Protein AF-A0A5P2FYP4-F1 (afdb_monomer)

Mean predicted aligned error: 8.72 Å

Secondary structure (DSSP, 8-state):
-PPPHHHHHHHH-HHHHHHHHHHHHHH-TT-HHHHHHHHHHIIIIITTT--BGGGTBSSSBSSS-GGGSTTTT--TTTT---------

pLDDT: mean 84.24, std 13.97, range [45.12, 96.69]

Foldseek 3Di:
DDQDPQQVCQAVWLVVLLVVLVVVCVVCVVDCVSVVVNVCSCVVAVVVQQIHVVSCHHPAGPPDGLVVDPCSPPDPPPPPDPDDPDDD

Nearest PDB structures (foldseek):
  8oqv-assembly1_B  TM=7.080E-01  e=8.063E-01  Mycobacterium tuberculosis H37Rv
  8opx-assembly1_B  TM=6.700E-01  e=2.029E+00  Mycobacterium tuberculosis H37Rv
  1avo-assembly1_B  TM=9.326E-01  e=8.656E+00  Homo sapiens

Radius of gyration: 19.54 Å; Cα contacts (8 Å, |Δi|>4): 80; chains: 1; bounding box: 65×23×39 Å

Structure (mmCIF, N/CA/C/O backbone):
data_AF-A0A5P2FYP4-F1
#
_entry.id   AF-A0A5P2FYP4-F1
#
loop_
_atom_site.group_PDB
_atom_site.id
_atom_site.type_symbol
_atom_site.label_atom_id
_atom_site.label_alt_id
_atom_site.label_comp_id
_atom_site.label_asym_id
_atom_site.label_entity_id
_atom_site.label_seq_id
_atom_site.pdbx_PDB_ins_code
_atom_site.Cartn_x
_atom_site.Cartn_y
_atom_site.Cartn_z
_atom_site.occupancy
_atom_site.B_iso_or_equiv
_atom_site.auth_seq_id
_atom_site.auth_comp_id
_atom_site.auth_asym_id
_atom_site.auth_atom_id
_atom_site.pdbx_PDB_model_num
ATOM 1 N N . MET A 1 1 ? -17.432 -7.001 10.849 1.00 56.59 1 MET A N 1
ATOM 2 C CA . MET A 1 1 ? -17.635 -6.299 9.561 1.00 56.59 1 MET A CA 1
ATOM 3 C C . MET A 1 1 ? -16.643 -6.852 8.551 1.00 56.59 1 MET A C 1
ATOM 5 O O . MET A 1 1 ? -15.517 -7.122 8.964 1.00 56.59 1 MET A O 1
ATOM 9 N N . PRO A 1 2 ? -17.034 -7.059 7.283 1.00 78.56 2 PRO A N 1
ATOM 10 C CA . PRO A 1 2 ? -16.098 -7.474 6.242 1.00 78.56 2 PRO A CA 1
ATOM 11 C C . PRO A 1 2 ? -15.015 -6.403 6.038 1.00 78.56 2 PRO A C 1
ATOM 13 O O .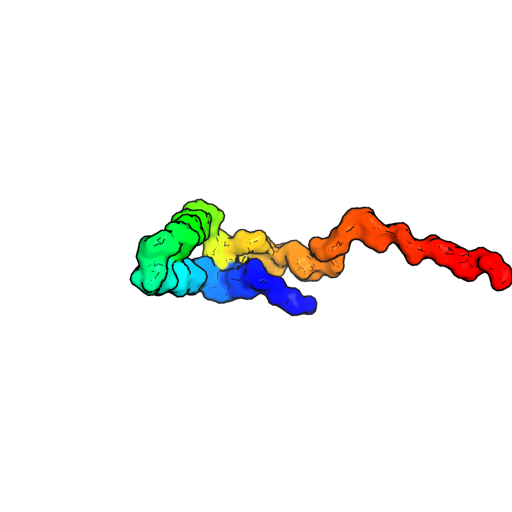 PRO A 1 2 ? -15.287 -5.207 6.139 1.00 78.56 2 PRO A O 1
ATOM 16 N N . ILE A 1 3 ? -13.779 -6.834 5.788 1.00 84.31 3 ILE A N 1
ATOM 17 C CA . ILE A 1 3 ? -12.644 -5.946 5.509 1.00 84.31 3 ILE A CA 1
ATOM 18 C C . ILE A 1 3 ? -12.703 -5.563 4.024 1.00 84.31 3 ILE A C 1
ATOM 20 O O . ILE A 1 3 ? -12.753 -6.440 3.168 1.00 84.31 3 ILE A O 1
ATOM 24 N N . GLY A 1 4 ? -12.710 -4.263 3.715 1.00 87.19 4 GLY A N 1
ATOM 25 C CA . GLY A 1 4 ? -12.694 -3.774 2.329 1.00 87.19 4 GLY A CA 1
ATOM 26 C C . GLY A 1 4 ? -11.331 -3.941 1.648 1.00 87.19 4 GLY A C 1
ATOM 27 O O . GLY A 1 4 ? -10.327 -4.199 2.312 1.00 87.19 4 GLY A O 1
ATOM 28 N N . SER A 1 5 ? -11.268 -3.727 0.330 1.00 88.25 5 SER A N 1
ATOM 29 C CA . SER A 1 5 ? -10.076 -4.001 -0.492 1.00 88.25 5 SER A CA 1
ATOM 30 C C . SER A 1 5 ? -8.788 -3.363 0.044 1.00 88.25 5 SER A C 1
ATOM 32 O O . SER A 1 5 ? -7.768 -4.037 0.141 1.00 88.25 5 SER A O 1
ATOM 34 N N . PHE A 1 6 ? -8.831 -2.101 0.483 1.00 90.25 6 PHE A N 1
ATOM 35 C CA . PHE A 1 6 ? -7.663 -1.432 1.07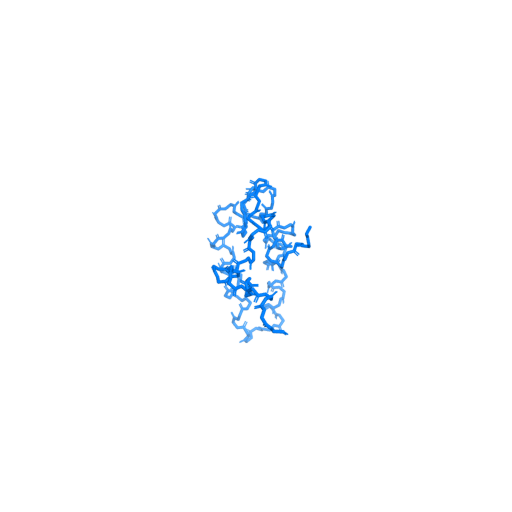7 1.00 90.25 6 PHE A CA 1
ATOM 36 C C . PHE A 1 6 ? -7.211 -2.065 2.399 1.00 90.25 6 PHE A C 1
ATOM 38 O O . PHE A 1 6 ? -6.017 -2.181 2.655 1.00 90.25 6 PHE A O 1
ATOM 45 N N . GLY A 1 7 ? -8.150 -2.532 3.224 1.00 89.88 7 GLY A N 1
ATOM 46 C CA . GLY A 1 7 ? -7.817 -3.263 4.446 1.00 89.88 7 GLY A CA 1
ATOM 47 C C . GLY A 1 7 ? -7.227 -4.646 4.150 1.00 89.88 7 GLY A C 1
ATOM 48 O O . GLY A 1 7 ? -6.314 -5.077 4.845 1.00 89.88 7 GLY A O 1
ATOM 49 N N . ILE A 1 8 ? -7.686 -5.322 3.091 1.00 89.19 8 ILE A N 1
ATOM 50 C CA . ILE A 1 8 ? -7.108 -6.599 2.638 1.00 89.19 8 ILE A CA 1
ATOM 51 C C . ILE A 1 8 ? -5.672 -6.395 2.140 1.00 89.19 8 ILE A C 1
ATOM 53 O O . ILE A 1 8 ? -4.804 -7.224 2.424 1.00 89.19 8 ILE A O 1
ATOM 57 N N . ILE A 1 9 ? -5.395 -5.279 1.457 1.00 89.69 9 ILE A N 1
ATOM 58 C CA . ILE A 1 9 ? -4.031 -4.910 1.060 1.00 89.69 9 ILE A CA 1
ATOM 59 C C . ILE A 1 9 ? -3.151 -4.695 2.296 1.00 89.69 9 ILE A C 1
ATOM 61 O O . ILE A 1 9 ? -2.061 -5.256 2.356 1.00 89.69 9 ILE A O 1
ATOM 65 N N . ASP A 1 10 ? -3.630 -3.975 3.313 1.00 88.94 10 ASP A N 1
ATOM 66 C CA . ASP A 1 10 ? -2.879 -3.781 4.561 1.00 88.94 10 ASP A CA 1
ATOM 67 C C . ASP A 1 10 ? -2.585 -5.097 5.292 1.00 88.94 10 ASP A C 1
ATOM 69 O O 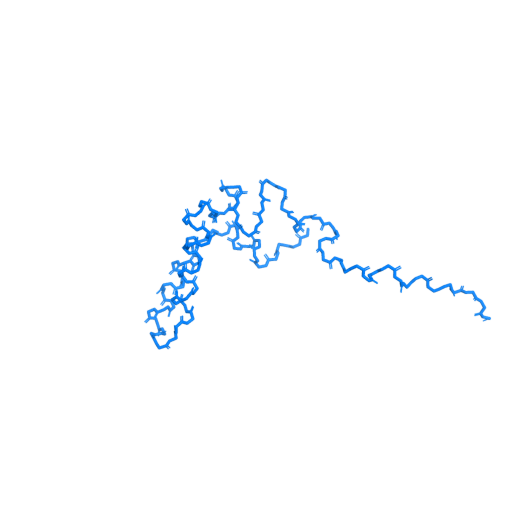. ASP A 1 10 ? -1.553 -5.208 5.948 1.00 88.94 10 ASP A O 1
ATOM 73 N N . VAL A 1 11 ? -3.472 -6.092 5.205 1.00 86.50 11 VAL A N 1
ATOM 74 C CA . VAL A 1 11 ? -3.252 -7.430 5.783 1.00 86.50 11 VAL A CA 1
ATOM 75 C C . VAL A 1 11 ? -2.233 -8.225 4.965 1.00 86.50 11 VAL A C 1
ATOM 77 O O . VAL A 1 11 ? -1.325 -8.828 5.535 1.00 86.50 11 VAL A O 1
ATOM 80 N N . SER A 1 12 ? -2.358 -8.201 3.637 1.00 85.06 12 SER A N 1
ATOM 81 C CA . SER A 1 12 ? -1.500 -8.959 2.710 1.00 85.06 12 SER A CA 1
ATOM 82 C C . SER A 1 12 ? -0.089 -8.367 2.583 1.00 85.06 12 SER A C 1
ATOM 84 O O . SER A 1 12 ? 0.880 -9.085 2.330 1.00 85.06 12 SER A O 1
ATOM 86 N N . GLY A 1 13 ? 0.028 -7.054 2.785 1.00 86.81 13 GLY A N 1
ATOM 87 C CA . GLY A 1 13 ? 1.252 -6.267 2.752 1.00 86.81 13 GLY A CA 1
ATOM 88 C C . GLY A 1 13 ? 1.619 -5.694 1.383 1.00 86.81 13 GLY A C 1
ATOM 89 O O . GLY A 1 13 ? 1.453 -6.328 0.340 1.00 86.81 13 GLY A O 1
ATOM 90 N N . MET A 1 14 ? 2.185 -4.482 1.409 1.00 88.56 14 MET A N 1
ATOM 91 C CA . MET A 1 14 ? 2.521 -3.697 0.212 1.00 88.56 14 MET A CA 1
ATOM 92 C C . MET A 1 14 ? 3.527 -4.398 -0.710 1.00 88.56 14 MET A C 1
ATOM 94 O O . MET A 1 14 ? 3.383 -4.350 -1.930 1.00 88.56 14 MET A O 1
ATOM 98 N N . ASN A 1 15 ? 4.500 -5.122 -0.147 1.00 88.00 15 ASN A N 1
ATOM 99 C CA . ASN A 1 15 ? 5.509 -5.842 -0.934 1.00 88.00 15 ASN A CA 1
ATOM 100 C C . ASN A 1 15 ? 4.893 -6.921 -1.836 1.00 88.00 15 ASN A C 1
ATOM 102 O O . ASN A 1 15 ? 5.347 -7.114 -2.962 1.00 88.00 15 ASN A O 1
ATOM 106 N N . THR A 1 16 ? 3.840 -7.598 -1.374 1.00 90.88 16 THR A N 1
ATOM 107 C CA . THR A 1 16 ? 3.131 -8.622 -2.154 1.00 90.88 16 THR A CA 1
ATOM 108 C C . THR A 1 16 ? 2.466 -8.006 -3.387 1.00 90.88 16 THR A C 1
ATOM 110 O O . THR A 1 16 ? 2.599 -8.526 -4.498 1.00 90.88 16 THR A O 1
ATOM 113 N N . ILE A 1 17 ? 1.809 -6.854 -3.209 1.00 91.12 17 ILE A N 1
ATOM 114 C CA . ILE A 1 17 ? 1.168 -6.108 -4.301 1.00 91.12 17 ILE A CA 1
ATOM 115 C C . ILE A 1 17 ? 2.209 -5.586 -5.292 1.00 91.12 17 ILE A C 1
ATOM 117 O O . ILE A 1 17 ? 2.041 -5.760 -6.500 1.00 91.12 17 ILE A O 1
ATOM 121 N N . ILE A 1 18 ? 3.310 -5.006 -4.803 1.00 92.88 18 ILE A N 1
ATOM 122 C CA . ILE A 1 18 ? 4.397 -4.503 -5.653 1.00 92.88 18 ILE A CA 1
ATOM 123 C C . ILE A 1 18 ? 5.011 -5.640 -6.476 1.00 92.88 18 ILE A C 1
ATOM 125 O O . ILE A 1 18 ? 5.217 -5.484 -7.677 1.00 92.88 18 ILE A O 1
ATOM 129 N N . ASN A 1 19 ? 5.275 -6.799 -5.869 1.00 94.00 19 ASN A N 1
ATOM 130 C CA . ASN A 1 19 ? 5.869 -7.933 -6.578 1.00 94.00 19 ASN A CA 1
ATOM 131 C C . ASN A 1 19 ? 4.940 -8.482 -7.665 1.00 94.00 19 ASN A C 1
ATOM 133 O O . ASN A 1 19 ? 5.394 -8.741 -8.777 1.00 94.00 19 ASN A O 1
ATOM 137 N N . THR A 1 20 ? 3.642 -8.588 -7.381 1.00 93.69 20 THR A N 1
ATOM 138 C CA . THR A 1 20 ? 2.644 -8.990 -8.385 1.00 93.69 20 THR A CA 1
ATOM 139 C C . THR A 1 20 ? 2.556 -7.963 -9.516 1.00 93.69 20 THR A C 1
ATOM 141 O O . THR A 1 20 ? 2.587 -8.329 -10.688 1.00 93.69 20 THR A O 1
ATOM 144 N N . SER A 1 21 ? 2.559 -6.671 -9.179 1.00 94.00 21 SER A N 1
ATOM 145 C CA . SER A 1 21 ? 2.543 -5.588 -10.169 1.00 94.00 21 SER A CA 1
ATOM 146 C C . SER A 1 21 ? 3.796 -5.603 -11.051 1.00 94.00 21 SER A C 1
ATOM 148 O O . SER A 1 21 ? 3.701 -5.348 -12.245 1.00 94.00 21 SER A O 1
ATOM 150 N N . LYS A 1 22 ? 4.970 -5.972 -10.513 1.00 95.94 22 LYS A N 1
ATOM 151 C CA . LYS A 1 22 ? 6.201 -6.150 -11.310 1.00 95.94 22 LYS A CA 1
ATOM 152 C C . LYS A 1 22 ? 6.069 -7.281 -12.329 1.00 95.94 22 LYS A C 1
ATOM 154 O O . LYS A 1 22 ? 6.618 -7.171 -13.422 1.00 95.94 22 LYS A O 1
ATOM 159 N N . LEU A 1 23 ? 5.370 -8.366 -11.988 1.00 96.50 23 LEU A N 1
ATOM 160 C CA . LEU A 1 23 ? 5.088 -9.445 -12.940 1.00 96.50 23 LEU A CA 1
ATOM 161 C C . LEU A 1 23 ? 4.147 -8.958 -14.048 1.00 96.50 23 LEU A C 1
ATOM 163 O O . LEU A 1 23 ? 4.402 -9.220 -15.219 1.00 96.50 23 LEU A O 1
ATOM 167 N N . GLN A 1 24 ? 3.118 -8.186 -13.691 1.00 95.75 24 GLN A N 1
ATOM 168 C CA . GLN A 1 24 ? 2.178 -7.613 -14.655 1.00 95.75 24 GLN A CA 1
ATOM 169 C C . GLN A 1 24 ? 2.844 -6.585 -15.579 1.00 95.75 24 GLN A C 1
ATOM 171 O O . GLN A 1 24 ? 2.648 -6.654 -16.785 1.00 95.75 24 GLN A O 1
ATOM 176 N N . ALA A 1 25 ? 3.709 -5.712 -15.057 1.00 96.00 25 ALA A N 1
ATOM 177 C CA . ALA A 1 25 ? 4.478 -4.764 -15.868 1.00 96.00 25 ALA A CA 1
ATOM 178 C C . ALA A 1 25 ? 5.370 -5.469 -16.905 1.00 96.00 25 ALA A C 1
ATOM 180 O O . ALA A 1 25 ? 5.536 -4.984 -18.018 1.00 96.00 25 ALA A O 1
ATOM 181 N N . LYS A 1 26 ? 5.926 -6.642 -16.564 1.00 95.38 26 LYS A N 1
ATOM 182 C CA . LYS A 1 26 ? 6.692 -7.464 -17.516 1.00 95.38 26 LYS A CA 1
ATOM 183 C C . LYS A 1 26 ? 5.806 -8.120 -18.572 1.00 95.38 26 LYS A C 1
ATOM 185 O O . LYS A 1 26 ? 6.248 -8.293 -19.701 1.00 95.38 26 LYS A O 1
ATOM 190 N N . GLN A 1 27 ? 4.596 -8.527 -18.193 1.00 96.69 27 GLN A N 1
ATOM 191 C CA . GLN A 1 27 ? 3.646 -9.175 -19.097 1.00 96.69 27 GLN A CA 1
ATOM 192 C C . GLN A 1 27 ? 2.996 -8.178 -20.067 1.00 96.69 27 GLN A C 1
ATOM 194 O O . GLN A 1 27 ? 2.707 -8.539 -21.204 1.00 96.69 27 GLN A O 1
ATOM 199 N N . TYR A 1 28 ? 2.797 -6.936 -19.625 1.00 95.00 28 TYR A N 1
ATOM 200 C CA . TYR A 1 28 ? 2.154 -5.861 -20.377 1.00 95.00 28 TYR A CA 1
ATOM 201 C C . TYR A 1 28 ? 3.086 -4.638 -20.449 1.00 95.00 28 TYR A C 1
ATOM 203 O O . TYR A 1 28 ? 2.818 -3.627 -19.801 1.00 95.00 28 TYR A O 1
ATOM 211 N N . PRO A 1 29 ? 4.198 -4.715 -21.205 1.00 91.81 29 PRO A N 1
ATOM 212 C CA . PRO A 1 29 ? 5.228 -3.672 -21.215 1.00 91.81 29 PRO A CA 1
ATOM 213 C C . PRO A 1 29 ? 4.741 -2.325 -21.769 1.00 91.81 29 PRO A C 1
ATOM 215 O O . PRO A 1 29 ? 5.262 -1.283 -21.377 1.00 91.81 29 PRO A O 1
ATOM 218 N N . ASP A 1 30 ? 3.724 -2.334 -22.633 1.00 95.69 30 ASP A N 1
ATOM 219 C CA . ASP A 1 30 ? 3.121 -1.115 -23.188 1.00 95.69 30 ASP A CA 1
ATOM 220 C C . ASP A 1 30 ? 2.119 -0.454 -22.220 1.00 95.69 30 ASP A C 1
ATOM 222 O O . ASP A 1 30 ? 1.703 0.690 -22.424 1.00 95.69 30 ASP A O 1
ATOM 226 N N . ASP A 1 31 ? 1.742 -1.143 -21.136 1.00 94.00 31 ASP A N 1
ATOM 227 C CA . ASP A 1 31 ? 0.858 -0.603 -20.110 1.00 94.00 31 ASP A CA 1
ATOM 228 C C . ASP A 1 31 ? 1.652 0.069 -18.979 1.00 94.00 31 ASP A C 1
ATOM 230 O O . ASP A 1 31 ? 2.126 -0.550 -18.021 1.00 94.00 31 ASP A O 1
ATOM 234 N N . SER A 1 32 ? 1.735 1.400 -19.052 1.00 94.62 32 SER A N 1
ATOM 235 C CA . SER A 1 32 ? 2.387 2.218 -18.020 1.00 94.62 32 SER A CA 1
ATOM 236 C C . SER A 1 32 ? 1.707 2.169 -16.642 1.00 94.62 32 SER A C 1
ATOM 238 O O . SER A 1 32 ? 2.280 2.672 -15.670 1.00 94.62 32 SER A O 1
ATOM 240 N N . PHE A 1 33 ? 0.492 1.617 -16.531 1.00 96.31 33 PHE A N 1
ATOM 241 C CA . PHE A 1 33 ? -0.265 1.569 -15.283 1.00 96.31 33 PHE A CA 1
ATOM 242 C C . PHE A 1 33 ? 0.498 0.841 -14.177 1.00 96.31 33 PHE A C 1
ATOM 244 O O . PHE A 1 33 ? 0.641 1.379 -13.077 1.00 96.31 33 PHE A O 1
ATOM 251 N N . PHE A 1 34 ? 1.028 -0.351 -14.463 1.00 95.62 34 PHE A N 1
ATOM 252 C CA . PHE A 1 34 ? 1.687 -1.168 -13.444 1.00 95.62 34 PHE A CA 1
ATOM 253 C C . PHE A 1 34 ? 2.964 -0.513 -12.924 1.00 95.62 34 PHE A C 1
ATOM 255 O O . PHE A 1 34 ? 3.195 -0.515 -11.715 1.00 95.62 34 PHE A O 1
ATOM 262 N N . GLN A 1 35 ? 3.750 0.118 -13.801 1.00 95.94 35 GLN A N 1
ATOM 263 C CA . GLN A 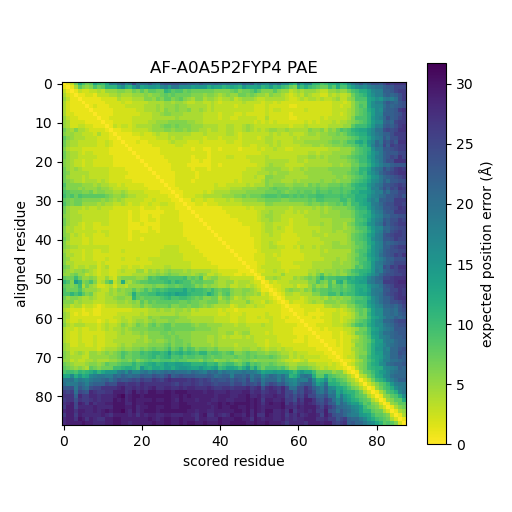1 35 ? 4.944 0.849 -13.378 1.00 95.94 35 GLN A CA 1
ATOM 264 C C . GLN A 1 35 ? 4.580 2.047 -12.491 1.00 95.94 35 GLN A C 1
ATOM 266 O O . GLN A 1 35 ? 5.116 2.184 -11.394 1.00 95.94 35 GLN A O 1
ATOM 271 N N . LYS A 1 36 ? 3.583 2.848 -12.891 1.00 96.31 36 LYS A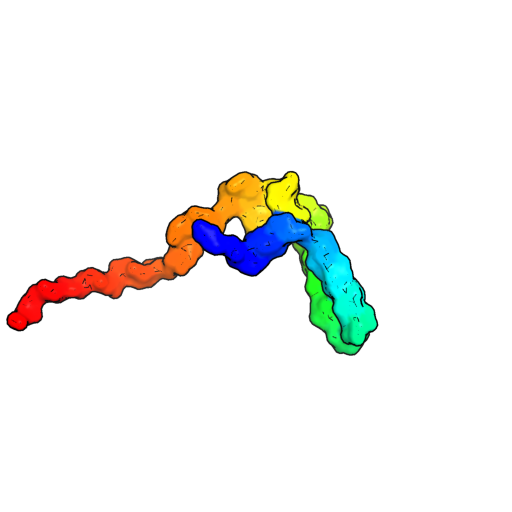 N 1
ATOM 272 C CA . LYS A 1 36 ? 3.084 3.973 -12.079 1.00 96.31 36 LYS A CA 1
ATOM 273 C C . LYS A 1 36 ? 2.547 3.519 -10.720 1.00 96.31 36 LYS A C 1
ATOM 275 O O . LYS A 1 36 ? 2.732 4.214 -9.720 1.00 96.31 36 LYS A O 1
ATOM 280 N N . LEU A 1 37 ? 1.874 2.368 -10.671 1.00 94.38 37 LEU A N 1
ATOM 281 C CA . LEU A 1 37 ? 1.380 1.782 -9.428 1.00 94.38 37 LEU A CA 1
ATOM 282 C C . LEU A 1 37 ? 2.538 1.385 -8.505 1.00 94.38 37 LEU A C 1
ATOM 284 O O . LEU A 1 37 ? 2.507 1.727 -7.325 1.00 94.38 37 LEU A O 1
ATOM 288 N N . ILE A 1 38 ? 3.557 0.706 -9.039 1.00 95.25 38 ILE A N 1
ATOM 289 C CA . ILE A 1 38 ? 4.761 0.320 -8.291 1.00 95.25 38 ILE A CA 1
ATOM 290 C C . ILE A 1 38 ? 5.433 1.558 -7.700 1.00 95.25 38 ILE A C 1
ATOM 292 O O . ILE A 1 38 ? 5.659 1.598 -6.492 1.00 95.25 38 ILE A O 1
ATOM 296 N N . ASP A 1 39 ? 5.689 2.577 -8.523 1.00 96.12 39 ASP A N 1
ATOM 297 C CA . ASP A 1 39 ? 6.391 3.792 -8.102 1.00 96.12 39 ASP A CA 1
ATOM 298 C C . ASP A 1 39 ? 5.622 4.519 -6.992 1.00 96.12 39 ASP A C 1
ATOM 300 O O . ASP A 1 39 ? 6.194 4.940 -5.982 1.00 96.12 39 ASP A O 1
ATOM 304 N N . ARG A 1 40 ? 4.295 4.614 -7.129 1.00 94.62 40 ARG A N 1
ATOM 305 C CA . ARG A 1 40 ? 3.445 5.253 -6.122 1.00 94.62 40 ARG A CA 1
ATOM 306 C C . ARG A 1 40 ? 3.399 4.469 -4.815 1.00 94.62 40 ARG A C 1
ATOM 308 O O . ARG A 1 40 ? 3.461 5.071 -3.748 1.00 94.62 40 ARG A O 1
ATOM 315 N N . LEU A 1 41 ? 3.285 3.142 -4.869 1.00 92.75 41 LEU A N 1
ATOM 316 C CA . LEU A 1 41 ? 3.272 2.315 -3.660 1.00 92.75 41 LEU A CA 1
ATOM 317 C C . LEU A 1 41 ? 4.635 2.318 -2.957 1.00 92.75 41 LEU A C 1
ATOM 319 O O . LEU A 1 41 ? 4.687 2.346 -1.727 1.00 92.75 41 LEU A O 1
ATOM 323 N N . GLN A 1 42 ? 5.730 2.342 -3.715 1.00 93.44 42 GLN A N 1
ATOM 324 C CA . GLN A 1 42 ? 7.074 2.447 -3.159 1.00 93.44 42 GLN A CA 1
ATOM 325 C C . GLN A 1 42 ? 7.236 3.768 -2.390 1.00 93.44 42 GLN A C 1
ATOM 327 O O . GLN A 1 42 ? 7.478 3.756 -1.184 1.00 93.44 42 GLN A O 1
ATOM 332 N N . THR A 1 43 ? 6.985 4.892 -3.063 1.00 94.56 43 THR A N 1
ATOM 333 C CA . THR A 1 43 ? 7.217 6.242 -2.523 1.00 94.56 43 THR A CA 1
ATOM 334 C C . THR A 1 43 ? 6.253 6.638 -1.403 1.00 94.56 43 THR A C 1
ATOM 336 O O . THR A 1 43 ? 6.649 7.259 -0.415 1.00 94.56 43 THR A O 1
ATOM 339 N N . GLU A 1 44 ? 4.969 6.289 -1.517 1.00 91.56 44 GLU A N 1
ATOM 340 C CA . GLU A 1 44 ? 3.955 6.725 -0.549 1.00 91.56 44 GLU A CA 1
ATOM 341 C C . GLU A 1 44 ? 3.803 5.793 0.653 1.00 91.56 44 GLU A C 1
ATOM 343 O O . GLU A 1 44 ? 3.304 6.223 1.703 1.00 91.56 44 GLU A O 1
ATOM 348 N N . PHE A 1 45 ? 4.234 4.535 0.525 1.00 91.25 45 PHE A N 1
ATOM 349 C CA . PHE A 1 45 ? 4.038 3.527 1.560 1.00 91.25 45 PHE A CA 1
ATOM 350 C C . PHE A 1 45 ? 5.341 2.886 2.017 1.00 91.25 45 PHE A C 1
ATOM 352 O O . PHE A 1 45 ? 5.680 3.017 3.193 1.00 91.25 45 PHE A O 1
ATOM 359 N N . VAL A 1 46 ? 6.079 2.221 1.128 1.00 90.38 46 VAL A N 1
ATOM 360 C CA . VAL A 1 46 ? 7.266 1.439 1.520 1.00 90.38 46 VAL A CA 1
ATOM 361 C C . VAL A 1 46 ? 8.364 2.333 2.087 1.00 90.38 46 VAL A C 1
ATOM 363 O O . VAL A 1 46 ? 8.806 2.102 3.212 1.00 90.38 46 VAL A O 1
ATOM 366 N N . ASP A 1 47 ? 8.722 3.400 1.376 1.00 91.88 47 ASP A N 1
ATOM 367 C CA . ASP A 1 47 ? 9.783 4.333 1.778 1.00 91.88 47 ASP A CA 1
ATOM 368 C C . ASP A 1 47 ? 9.434 5.081 3.076 1.00 91.88 47 ASP A C 1
ATOM 370 O O . ASP A 1 47 ? 10.309 5.527 3.814 1.00 91.88 47 ASP A O 1
ATOM 374 N N . LYS A 1 48 ? 8.137 5.174 3.395 1.00 91.69 48 LYS A N 1
ATOM 375 C CA . LYS A 1 48 ? 7.609 5.794 4.619 1.00 91.69 48 LYS A CA 1
ATOM 376 C C . LYS A 1 48 ? 7.349 4.782 5.744 1.00 91.69 48 LYS A C 1
ATOM 378 O O . LYS A 1 48 ? 6.756 5.149 6.757 1.00 91.69 48 LYS A O 1
ATOM 383 N N . GLY A 1 49 ? 7.724 3.511 5.571 1.00 86.44 49 GLY A N 1
ATOM 384 C CA . GLY A 1 49 ? 7.526 2.447 6.563 1.00 86.44 49 GLY A CA 1
ATOM 385 C C . GLY A 1 49 ? 6.070 1.991 6.754 1.00 86.44 49 GLY A C 1
ATOM 386 O O . GLY A 1 49 ? 5.762 1.299 7.724 1.00 86.44 49 GLY A O 1
ATOM 387 N N . LYS A 1 50 ? 5.155 2.345 5.845 1.00 87.25 50 LYS A N 1
ATOM 388 C CA . LYS A 1 50 ? 3.721 2.003 5.896 1.00 87.25 50 LYS A CA 1
ATOM 389 C C . LYS A 1 50 ? 3.429 0.698 5.148 1.00 87.25 50 LYS A C 1
ATOM 391 O O . LYS A 1 50 ? 2.772 0.685 4.111 1.00 87.25 50 LYS A O 1
ATOM 396 N N . LEU A 1 51 ? 3.974 -0.406 5.644 1.00 81.38 51 LEU A N 1
ATOM 397 C CA . LEU A 1 51 ? 4.029 -1.671 4.910 1.00 81.38 51 LEU A CA 1
ATOM 398 C C . LEU A 1 51 ? 2.774 -2.537 5.045 1.00 81.38 51 LEU A C 1
ATOM 400 O O . LEU A 1 51 ? 2.414 -3.219 4.083 1.00 81.38 51 LEU A O 1
ATOM 404 N N . ARG A 1 52 ? 2.180 -2.595 6.243 1.00 84.19 52 ARG A N 1
ATOM 405 C CA . ARG A 1 52 ? 1.053 -3.477 6.588 1.00 84.19 52 ARG A CA 1
ATOM 406 C C . ARG A 1 52 ? 0.540 -3.234 8.007 1.00 84.19 52 ARG A C 1
ATOM 408 O O . ARG A 1 52 ? 1.085 -2.437 8.767 1.00 84.19 52 ARG A O 1
ATOM 415 N N . THR A 1 53 ? -0.449 -4.021 8.418 1.00 74.50 53 THR A N 1
ATOM 416 C CA . THR A 1 53 ? -0.923 -4.082 9.811 1.00 74.50 53 THR A CA 1
ATOM 417 C C . THR A 1 53 ? 0.208 -4.263 10.832 1.00 74.50 53 THR A C 1
ATOM 419 O O . THR A 1 53 ? 0.189 -3.614 11.875 1.00 74.50 53 THR A O 1
ATOM 422 N N . SER A 1 54 ? 1.229 -5.079 10.529 1.00 76.81 54 SER A N 1
ATOM 423 C CA . SER A 1 54 ? 2.357 -5.330 11.442 1.00 76.81 54 SER A CA 1
ATOM 424 C C . SER A 1 54 ? 3.328 -4.155 11.589 1.00 76.81 54 SER A C 1
ATOM 426 O O . SER A 1 54 ? 4.110 -4.157 12.531 1.00 76.81 54 SER A O 1
ATOM 428 N N . SER A 1 55 ? 3.331 -3.189 10.664 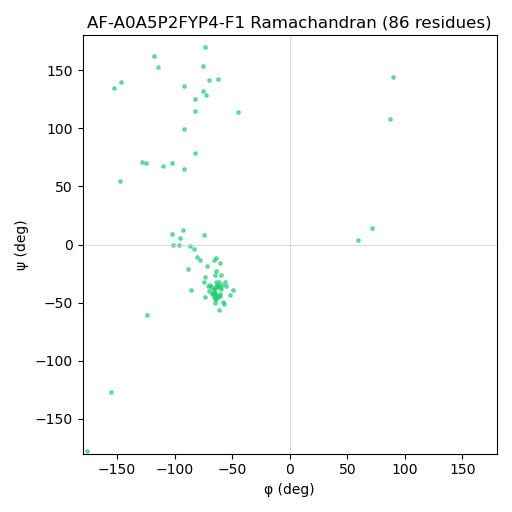1.00 77.56 55 SER A N 1
ATOM 429 C CA . SER A 1 55 ? 4.071 -1.924 10.817 1.00 77.56 55 SER A CA 1
ATOM 430 C C . SER A 1 55 ? 3.193 -0.830 11.431 1.00 77.56 55 SER A C 1
ATOM 432 O O . SER A 1 55 ? 3.532 0.346 11.370 1.00 77.56 55 SER A O 1
ATOM 434 N N . CYS A 1 56 ? 2.028 -1.203 11.973 1.00 84.81 56 CYS A N 1
ATOM 435 C CA . CYS A 1 56 ? 0.998 -0.322 12.522 1.00 84.81 56 CYS A CA 1
ATOM 436 C C . CYS A 1 56 ? 0.414 0.707 11.531 1.00 84.81 56 CYS A C 1
ATOM 438 O O . CYS A 1 56 ? -0.431 1.520 11.911 1.00 84.81 56 CYS A O 1
ATOM 440 N N . ALA A 1 57 ? 0.817 0.670 10.259 1.00 85.06 57 ALA A N 1
ATOM 441 C CA . ALA A 1 57 ? 0.460 1.668 9.261 1.00 85.06 57 ALA A CA 1
ATOM 442 C C . ALA A 1 57 ? 0.467 1.088 7.841 1.00 85.06 57 ALA A C 1
ATOM 444 O O . ALA A 1 57 ? 1.417 0.416 7.437 1.00 85.06 57 ALA A O 1
ATOM 445 N N . GLY A 1 58 ? -0.582 1.421 7.094 1.00 88.12 58 GLY A N 1
ATOM 446 C CA . GLY A 1 58 ? -0.768 1.173 5.666 1.00 88.12 58 GLY A CA 1
ATOM 447 C C . GLY A 1 58 ? -1.748 2.210 5.110 1.00 88.12 58 GLY A C 1
ATOM 448 O O . GLY A 1 58 ? -1.575 3.408 5.350 1.00 88.12 58 GLY A O 1
ATOM 449 N N . PHE A 1 59 ? -2.809 1.774 4.432 1.00 90.94 59 PHE A N 1
ATOM 450 C CA . PHE A 1 59 ? -3.967 2.618 4.110 1.00 90.94 59 PHE A CA 1
ATOM 451 C C . PHE A 1 59 ? -4.704 3.090 5.368 1.00 90.94 59 PHE A C 1
ATOM 453 O O . PHE A 1 59 ? -5.234 4.203 5.402 1.00 90.94 59 PHE A O 1
ATOM 460 N N . TYR A 1 60 ? -4.712 2.265 6.415 1.00 92.56 60 TYR A N 1
ATOM 461 C CA . TYR A 1 60 ? -5.242 2.615 7.727 1.00 92.56 60 TYR A CA 1
ATOM 462 C C . TYR A 1 60 ? -4.155 2.575 8.807 1.00 92.56 60 TYR A C 1
ATOM 464 O O . TYR A 1 60 ? -3.088 1.981 8.641 1.00 92.56 60 TYR A O 1
ATOM 472 N N . SER A 1 61 ? -4.438 3.216 9.941 1.00 91.56 61 SER A N 1
ATOM 473 C CA . SER A 1 61 ? -3.615 3.141 11.152 1.00 91.56 61 SER A CA 1
ATOM 474 C C . SER A 1 61 ? -4.107 2.010 12.052 1.00 91.56 61 SER A C 1
ATOM 476 O O . SER A 1 61 ? -5.310 1.861 12.262 1.00 91.56 61 SER A O 1
ATOM 478 N N . TYR A 1 62 ? -3.188 1.228 12.604 1.00 90.00 62 TYR A N 1
ATOM 479 C CA . TYR A 1 62 ? -3.472 0.080 13.467 1.00 90.00 62 TYR A CA 1
ATOM 480 C C . TYR A 1 62 ? -2.956 0.340 14.890 1.00 90.00 62 TYR A C 1
ATOM 482 O O . TYR A 1 62 ? -2.033 1.138 15.056 1.00 90.00 62 TYR A O 1
ATOM 490 N N . PRO A 1 63 ? -3.561 -0.281 15.927 1.00 91.38 63 PRO A N 1
ATOM 491 C CA . PRO A 1 63 ? -4.544 -1.383 15.896 1.00 91.38 63 PRO A CA 1
ATOM 492 C C . PRO A 1 63 ? -6.013 -0.973 15.664 1.00 91.38 63 PRO A C 1
ATOM 494 O O . PRO A 1 63 ? -6.875 -1.849 15.519 1.00 91.38 63 PRO A O 1
ATOM 497 N N . ASN A 1 64 ? -6.293 0.334 15.589 1.00 90.75 64 ASN A N 1
ATOM 498 C CA . ASN A 1 64 ? -7.642 0.913 15.529 1.00 90.75 64 ASN A CA 1
ATOM 499 C C . ASN A 1 64 ? -7.966 1.535 14.153 1.00 90.75 64 ASN A C 1
ATOM 501 O O . ASN A 1 64 ? -8.098 2.757 14.044 1.00 90.75 64 ASN A O 1
ATOM 505 N N . PRO A 1 65 ? -8.099 0.733 13.082 1.00 92.81 65 PRO A N 1
ATOM 506 C CA . PRO A 1 65 ? -8.350 1.264 11.752 1.00 92.81 65 PRO A CA 1
ATOM 507 C C . PRO A 1 65 ? -9.757 1.851 11.636 1.00 92.81 65 PRO A C 1
ATOM 509 O O . PRO A 1 65 ? -10.731 1.290 12.141 1.00 92.81 65 PRO A O 1
ATOM 512 N N . LYS A 1 66 ? -9.873 2.965 10.903 1.00 90.50 66 LYS A N 1
ATOM 513 C CA . LYS A 1 66 ? -11.131 3.719 10.763 1.00 90.50 66 LYS A CA 1
ATOM 514 C C . LYS A 1 66 ? -12.298 2.877 10.240 1.00 90.50 66 LYS A C 1
ATOM 516 O O . LYS A 1 66 ? -13.420 3.109 10.669 1.00 90.50 66 LYS A O 1
ATOM 521 N N . TYR A 1 67 ? -12.044 1.879 9.390 1.00 89.12 67 TYR A N 1
ATOM 522 C CA . TYR A 1 67 ? -13.094 1.005 8.850 1.00 89.12 67 TYR A CA 1
ATOM 523 C C . TYR A 1 67 ? -13.792 0.122 9.894 1.00 89.12 67 TYR A C 1
ATOM 525 O O . TYR A 1 67 ? -14.829 -0.456 9.591 1.00 89.12 67 TYR A O 1
ATOM 533 N N . LYS A 1 68 ? -13.246 -0.009 11.114 1.00 89.12 68 LYS A N 1
ATOM 534 C CA . LYS A 1 68 ? -13.935 -0.691 12.223 1.00 89.12 68 LYS A CA 1
ATOM 535 C C . LYS A 1 68 ? -15.016 0.174 12.875 1.00 89.12 68 LYS A C 1
ATOM 537 O O . LYS A 1 68 ? -15.808 -0.349 13.653 1.00 89.12 68 LYS A O 1
ATOM 542 N N . ASN A 1 69 ? -15.045 1.477 12.600 1.00 89.06 69 ASN A N 1
ATOM 543 C CA . ASN A 1 69 ? -16.103 2.349 13.090 1.00 89.06 69 ASN A CA 1
ATOM 544 C C . ASN A 1 69 ? -17.399 2.068 12.309 1.00 89.06 69 ASN A C 1
ATOM 546 O O . ASN A 1 69 ? -17.397 2.100 11.081 1.00 89.06 69 ASN A O 1
ATOM 550 N N . LEU A 1 70 ? -18.507 1.828 13.016 1.00 85.38 70 LEU A N 1
ATOM 551 C CA . LEU A 1 70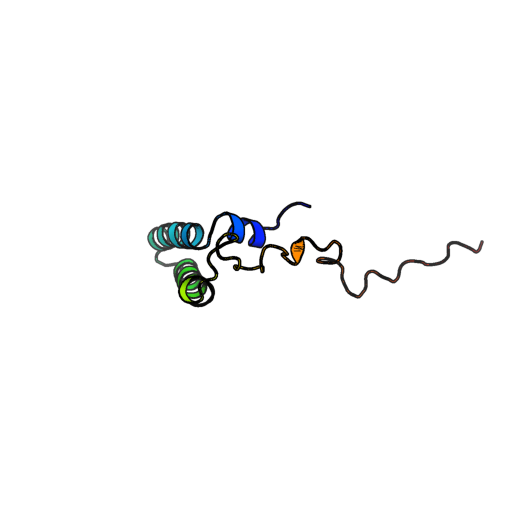 ? -19.827 1.589 12.415 1.00 85.38 70 LEU A CA 1
ATOM 552 C C . LEU A 1 70 ? -20.313 2.770 11.560 1.00 85.38 70 LEU A C 1
ATOM 554 O O . LEU A 1 70 ? -21.051 2.579 10.598 1.00 85.38 70 LEU A O 1
ATOM 558 N N . GLU A 1 71 ? -19.849 3.980 11.869 1.00 86.50 71 GLU A N 1
ATOM 559 C CA . GLU A 1 71 ? -20.172 5.198 11.130 1.00 86.50 71 GLU A CA 1
ATOM 560 C C . GLU A 1 71 ? -19.231 5.444 9.937 1.00 86.50 71 GLU A C 1
ATOM 562 O O . GLU A 1 71 ? -19.400 6.426 9.225 1.00 86.50 71 GLU A O 1
ATOM 567 N N . PHE A 1 72 ? -18.233 4.581 9.695 1.00 86.12 72 PHE A N 1
ATOM 568 C CA . PHE A 1 72 ? -17.185 4.809 8.688 1.00 86.12 72 PHE A CA 1
ATOM 569 C C . PHE A 1 72 ? -17.727 5.065 7.275 1.00 86.12 72 PHE A C 1
ATOM 571 O O . PHE A 1 72 ? -17.146 5.859 6.539 1.00 86.12 72 PHE A O 1
ATOM 578 N N . LEU A 1 73 ? -18.824 4.394 6.907 1.00 83.69 73 LEU A N 1
ATOM 579 C CA . LEU A 1 73 ? -19.465 4.519 5.594 1.00 83.69 73 LEU A CA 1
ATOM 580 C C . LEU A 1 73 ? -20.714 5.404 5.603 1.00 83.69 73 LEU A C 1
ATOM 582 O O . LEU A 1 73 ? -21.331 5.561 4.553 1.00 83.69 73 LEU A O 1
ATOM 586 N N . LYS A 1 74 ? -21.108 5.967 6.753 1.00 83.06 74 LYS A N 1
ATOM 587 C CA . LYS A 1 74 ? -22.305 6.807 6.799 1.00 83.06 74 LYS A CA 1
ATOM 588 C C . LYS A 1 74 ? -22.026 8.166 6.176 1.00 83.06 74 LYS A C 1
ATOM 590 O O . LYS A 1 74 ? -21.034 8.828 6.493 1.00 83.06 74 LYS A O 1
ATOM 595 N N . SER A 1 75 ? -22.919 8.593 5.293 1.00 74.38 75 SER A N 1
ATOM 596 C CA . SER A 1 75 ? -22.903 9.938 4.741 1.00 74.38 75 SER A CA 1
ATOM 597 C C . SER A 1 75 ? -23.432 10.929 5.783 1.00 74.38 75 SER A C 1
ATOM 599 O O . SER A 1 75 ? -24.254 10.596 6.640 1.00 74.38 75 SER A O 1
ATOM 601 N N . LYS A 1 76 ? -23.009 12.196 5.695 1.00 64.75 76 LYS A N 1
ATOM 602 C CA . LYS A 1 76 ? -23.552 13.271 6.547 1.00 64.75 76 LYS A CA 1
ATOM 603 C C . LYS A 1 76 ? -25.066 13.487 6.351 1.00 64.75 76 LYS A C 1
ATOM 605 O O . LYS A 1 76 ? -25.688 14.102 7.213 1.00 64.75 76 LYS A O 1
ATOM 610 N N . ASN A 1 77 ? -25.647 12.968 5.266 1.00 61.06 77 ASN A N 1
ATOM 611 C CA . ASN A 1 77 ? -27.054 13.136 4.898 1.00 61.06 77 ASN A CA 1
ATOM 612 C C . ASN A 1 77 ? -27.954 11.972 5.349 1.00 61.06 77 ASN A C 1
ATOM 614 O O . ASN A 1 77 ? -29.166 12.044 5.173 1.00 61.06 77 ASN A O 1
ATOM 618 N N . ASP A 1 78 ? -27.409 10.939 5.997 1.00 58.47 78 ASP A N 1
ATOM 619 C CA . ASP A 1 78 ? -28.166 9.734 6.379 1.00 58.47 78 ASP A CA 1
ATOM 620 C C . ASP A 1 78 ? -29.111 9.957 7.585 1.00 58.47 78 ASP A C 1
ATOM 622 O O . ASP A 1 78 ? -29.680 9.011 8.124 1.00 58.47 78 ASP A O 1
ATOM 626 N N . LYS A 1 79 ? -29.287 11.209 8.038 1.00 58.59 79 LYS A N 1
ATOM 627 C CA . LYS A 1 79 ? -30.107 11.579 9.207 1.00 58.59 79 LYS A CA 1
ATOM 628 C C . LYS A 1 79 ? -31.492 12.165 8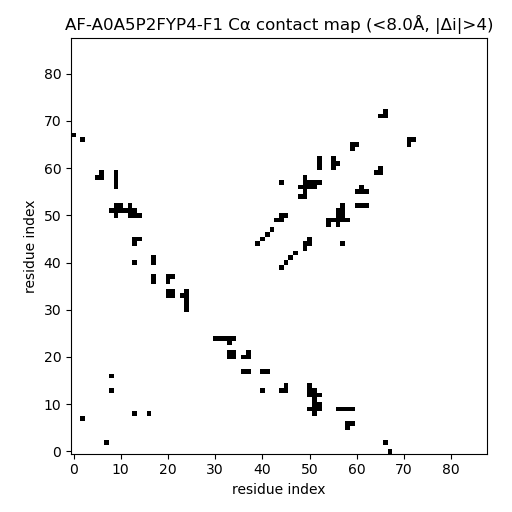.905 1.00 58.59 79 LYS A C 1
ATOM 630 O O . LYS A 1 79 ? -32.147 12.606 9.843 1.00 58.59 79 LYS A O 1
ATOM 635 N N . ILE A 1 80 ? -31.991 12.162 7.667 1.00 54.94 80 ILE A N 1
ATOM 636 C CA . ILE A 1 80 ? -33.311 12.759 7.368 1.00 54.94 80 ILE A CA 1
ATOM 637 C C . ILE A 1 80 ? -34.210 11.785 6.606 1.00 54.94 80 ILE A C 1
ATOM 639 O O . ILE A 1 80 ? -34.501 11.978 5.435 1.00 54.94 80 ILE A O 1
ATOM 643 N N . ILE A 1 81 ? -34.682 10.739 7.287 1.00 53.41 81 ILE A N 1
ATOM 644 C CA . ILE A 1 81 ? -35.946 10.073 6.926 1.00 53.41 81 ILE A CA 1
ATOM 645 C C . ILE A 1 81 ? -36.635 9.529 8.187 1.00 53.41 81 ILE A C 1
ATOM 647 O O . ILE A 1 81 ? -36.975 8.360 8.296 1.00 53.41 81 ILE A O 1
ATOM 651 N N . SER A 1 82 ? -36.853 10.405 9.168 1.00 53.28 82 SER A N 1
ATOM 652 C CA . SER A 1 82 ? -37.940 10.221 10.138 1.00 53.28 82 SER A CA 1
ATOM 653 C C . SER A 1 82 ? -39.069 11.163 9.738 1.00 53.28 82 SER A C 1
ATOM 655 O O . SER A 1 82 ? -39.286 12.190 10.375 1.00 53.28 82 SER A O 1
ATOM 657 N N . ILE A 1 83 ? -39.734 10.874 8.617 1.00 54.72 83 ILE A N 1
ATOM 658 C CA . ILE A 1 83 ? -40.973 11.570 8.266 1.00 54.72 83 ILE A CA 1
ATOM 659 C C . ILE A 1 83 ? -42.076 10.870 9.055 1.00 54.72 83 ILE A C 1
ATOM 661 O O . ILE A 1 83 ? -42.305 9.674 8.885 1.00 54.72 83 ILE A O 1
ATOM 665 N N . ASN A 1 84 ? -42.678 11.617 9.976 1.00 49.47 84 ASN A N 1
ATOM 666 C CA . ASN A 1 84 ? -43.803 11.212 10.806 1.00 49.47 84 ASN A CA 1
ATOM 667 C C . ASN A 1 84 ? -44.878 10.497 9.978 1.00 49.47 84 ASN A C 1
ATOM 669 O O . ASN A 1 84 ? -45.536 11.123 9.150 1.00 49.47 84 ASN A O 1
ATOM 673 N N . LEU A 1 85 ? -45.094 9.207 10.247 1.00 48.22 85 LEU A N 1
ATOM 674 C CA . LEU A 1 85 ? -46.304 8.509 9.825 1.00 48.22 85 LEU A CA 1
ATOM 675 C C . LEU A 1 85 ? -47.408 8.819 10.850 1.00 48.22 85 LEU A C 1
ATOM 677 O O . LEU A 1 85 ? -47.671 8.059 11.782 1.00 48.22 85 LEU A O 1
ATOM 681 N N . HIS A 1 86 ? -48.002 9.999 10.725 1.00 56.09 86 HIS A N 1
ATOM 682 C CA . HIS A 1 86 ? -49.281 10.331 11.342 1.00 56.09 86 HIS A CA 1
ATOM 683 C C . HIS A 1 86 ? -50.012 11.287 10.408 1.00 56.09 86 HIS A C 1
ATOM 685 O O . HIS A 1 86 ? -49.373 12.204 9.896 1.00 56.09 86 HIS A O 1
ATOM 691 N N . ILE A 1 87 ? -51.332 11.096 10.276 1.00 45.12 87 ILE A N 1
ATOM 692 C CA . ILE A 1 87 ? -52.269 11.747 9.337 1.00 45.12 87 ILE A CA 1
ATOM 693 C C . ILE A 1 87 ? -52.290 10.957 8.004 1.00 45.12 87 ILE A C 1
ATOM 695 O O . ILE A 1 87 ? -51.292 10.944 7.294 1.00 45.12 87 ILE A O 1
ATOM 699 N N . ILE A 1 88 ? -53.332 10.206 7.614 1.00 48.09 88 ILE A N 1
ATOM 700 C CA . ILE A 1 88 ? -54.791 10.252 7.859 1.00 48.09 88 ILE A CA 1
ATOM 701 C C . ILE A 1 88 ? -55.330 8.815 7.924 1.00 48.09 88 ILE A C 1
ATOM 703 O O . ILE A 1 88 ? -54.821 7.983 7.138 1.00 48.09 88 ILE A O 1
#

Organism: NCBI:txid2545455

Sequence (88 aa):
MPIGSFGIIDVSGMNTIINTSKLQAKQYPDDSFFQKLIDRLQTEFVDKGKLRTSSCAGFYSYPNPKYKNLEFLKSKNDKIISINLHII

InterPro domains:
  IPR008927 6-phosphogluconate dehydrogenase-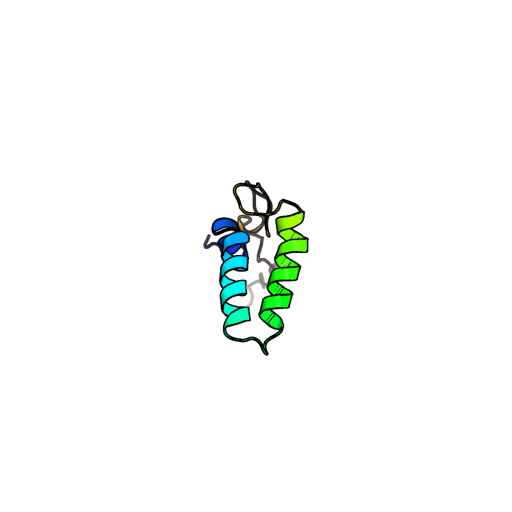like, C-terminal domain superfamily [SSF48179] (1-71)
  IPR013328 6-phosphogluconate dehydrogenase, domain 2 [G3DSA:1.10.1040.10] (1-85)

Solvent-accessible surface area (backbone atoms only — not comparable to full-atom values): 5333 Å² total; per-residue (Å²): 130,87,76,50,72,62,56,49,43,20,68,69,23,48,67,56,55,41,55,53,33,54,53,48,26,68,76,37,70,89,45,63,61,34,54,54,49,40,54,49,48,40,64,74,19,51,78,68,54,26,37,12,57,93,55,35,21,41,87,48,49,46,97,74,36,62,82,76,44,90,63,61,82,60,59,95,73,79,79,78,80,84,74,77,93,69,91,133